Protein AF-A0A1N6FD96-F1 (afdb_monomer_lite)

Structure (mmCIF, N/CA/C/O backbone):
data_AF-A0A1N6FD96-F1
#
_entry.id   AF-A0A1N6FD96-F1
#
loop_
_atom_site.group_PDB
_atom_site.id
_atom_site.type_symbol
_atom_site.label_atom_id
_atom_site.label_alt_id
_atom_site.label_comp_id
_atom_site.label_asym_id
_atom_site.label_entity_id
_atom_site.label_seq_id
_atom_site.pdbx_PDB_ins_code
_atom_site.Cartn_x
_atom_site.Cartn_y
_atom_site.Cartn_z
_atom_site.occupancy
_atom_site.B_iso_or_equiv
_atom_site.auth_seq_id
_atom_site.auth_comp_id
_atom_site.auth_asym_id
_atom_site.auth_atom_id
_atom_site.pdbx_PDB_model_num
ATOM 1 N N . MET A 1 1 ? 1.155 -0.259 -33.362 1.00 43.03 1 MET A N 1
ATOM 2 C CA . MET A 1 1 ? 1.863 -0.951 -32.266 1.00 43.03 1 MET A CA 1
ATOM 3 C C . MET A 1 1 ? 2.745 0.121 -31.652 1.00 43.03 1 MET A C 1
ATOM 5 O O . MET A 1 1 ? 3.662 0.549 -32.326 1.00 43.03 1 MET A O 1
ATOM 9 N N . THR A 1 2 ? 2.414 0.791 -30.557 1.00 41.22 2 THR A N 1
ATOM 10 C CA . THR A 1 2 ? 1.674 0.415 -29.344 1.00 41.22 2 THR A CA 1
ATOM 11 C C . THR A 1 2 ? 1.126 1.742 -28.796 1.00 41.22 2 THR A C 1
ATOM 13 O O . THR A 1 2 ? 1.865 2.726 -28.801 1.00 41.22 2 THR A O 1
ATOM 16 N N . GLN A 1 3 ? -0.161 1.841 -28.442 1.00 40.22 3 GLN A N 1
ATOM 17 C CA . GLN A 1 3 ? -0.633 3.027 -27.708 1.00 40.22 3 GLN A CA 1
ATOM 18 C C . GLN A 1 3 ? 0.194 3.112 -26.416 1.00 40.22 3 GLN A C 1
ATOM 20 O O . GLN A 1 3 ? 0.438 2.053 -25.840 1.00 40.22 3 GLN A O 1
ATOM 25 N N . PRO A 1 4 ? 0.677 4.290 -25.979 1.00 42.56 4 PRO A N 1
ATOM 26 C CA . PRO A 1 4 ? 1.246 4.408 -24.645 1.00 42.56 4 PRO A CA 1
ATOM 27 C C . PRO A 1 4 ? 0.118 4.041 -23.686 1.00 42.56 4 PRO A C 1
ATOM 29 O O . PRO A 1 4 ? -0.856 4.779 -23.566 1.00 42.56 4 PRO A O 1
ATOM 32 N N . GLU A 1 5 ? 0.180 2.833 -23.136 1.00 52.25 5 GLU A N 1
ATOM 33 C CA . GLU A 1 5 ? -0.763 2.358 -22.140 1.00 52.25 5 GLU A CA 1
ATOM 34 C C . GLU A 1 5 ? -0.668 3.364 -20.998 1.00 52.25 5 GLU A C 1
ATOM 36 O O . GLU A 1 5 ? 0.392 3.512 -20.388 1.00 52.25 5 GLU A O 1
ATOM 41 N N . GLU A 1 6 ? -1.719 4.160 -20.806 1.00 56.41 6 GLU A N 1
ATOM 42 C CA . GLU A 1 6 ? -1.749 5.164 -19.751 1.00 56.41 6 GLU A CA 1
ATOM 43 C C . GLU A 1 6 ? -1.362 4.473 -18.441 1.00 56.41 6 GLU A C 1
ATOM 45 O O . GLU A 1 6 ? -1.855 3.369 -18.179 1.00 56.41 6 GLU A O 1
A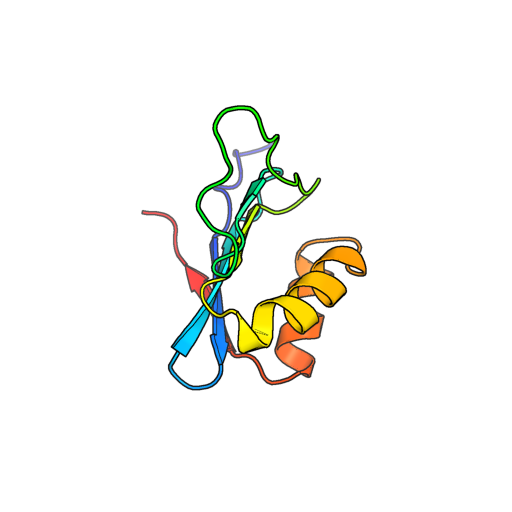TOM 50 N N . PRO A 1 7 ? -0.438 5.048 -17.651 1.00 61.47 7 PRO A N 1
ATOM 51 C CA . PRO A 1 7 ? 0.119 4.366 -16.495 1.00 61.47 7 PRO A CA 1
ATOM 52 C C . PRO A 1 7 ? -1.016 4.026 -15.533 1.00 61.47 7 PRO A C 1
ATOM 54 O O . PRO A 1 7 ? -1.565 4.901 -14.858 1.00 61.47 7 PRO A O 1
ATOM 57 N N . ARG A 1 8 ? -1.400 2.742 -15.514 1.00 74.75 8 ARG A N 1
ATOM 58 C CA . ARG A 1 8 ? -2.536 2.260 -14.728 1.00 74.75 8 ARG A CA 1
ATOM 59 C C . ARG A 1 8 ? -2.266 2.559 -13.267 1.00 74.75 8 ARG A C 1
ATOM 61 O O . ARG A 1 8 ? -1.210 2.198 -12.738 1.00 74.75 8 ARG A O 1
ATOM 68 N N . ARG A 1 9 ? -3.213 3.244 -12.632 1.00 81.06 9 ARG A N 1
ATOM 69 C CA . ARG A 1 9 ? -3.145 3.559 -11.211 1.00 81.06 9 ARG A CA 1
ATOM 70 C C . ARG A 1 9 ? -3.922 2.511 -10.440 1.00 81.06 9 ARG A C 1
ATOM 72 O O . ARG A 1 9 ? -4.991 2.080 -10.860 1.00 81.06 9 ARG A O 1
ATOM 79 N N . TYR A 1 10 ? -3.385 2.126 -9.301 1.00 85.81 10 TYR A N 1
ATOM 80 C CA . TYR A 1 10 ? -3.982 1.176 -8.387 1.00 85.81 10 TYR A CA 1
ATOM 81 C C . TYR A 1 10 ? -3.990 1.789 -6.998 1.00 85.81 10 TYR A C 1
ATOM 83 O O . TYR A 1 10 ? -3.047 2.464 -6.592 1.00 85.81 10 TYR A O 1
ATOM 91 N N . GLN A 1 11 ? -5.073 1.572 -6.276 1.00 88.19 11 GLN A N 1
ATOM 92 C CA . GLN A 1 11 ? -5.238 2.004 -4.902 1.00 88.19 11 GLN A CA 1
ATOM 93 C C . GLN A 1 11 ? -5.463 0.757 -4.058 1.00 88.19 11 GLN A C 1
ATOM 95 O O . GLN A 1 11 ? -6.340 -0.051 -4.354 1.00 88.19 11 GLN A O 1
ATOM 100 N N . VAL A 1 12 ? -4.632 0.578 -3.040 1.00 87.25 12 VAL A N 1
ATOM 101 C CA . VAL A 1 12 ? -4.676 -0.559 -2.127 1.00 87.25 12 VAL A CA 1
ATOM 102 C C . VAL A 1 12 ? -5.196 -0.067 -0.785 1.00 87.25 12 VAL A C 1
ATOM 104 O O . VAL A 1 12 ? -4.617 0.830 -0.163 1.00 87.25 12 VAL A O 1
ATOM 107 N N . PHE A 1 13 ? -6.292 -0.667 -0.344 1.00 85.50 13 PHE A N 1
ATOM 108 C CA . PHE A 1 13 ? -7.001 -0.320 0.875 1.00 85.50 13 PHE A CA 1
ATOM 109 C C . PHE A 1 13 ? -6.912 -1.447 1.905 1.00 85.50 13 PHE A C 1
ATOM 111 O O . PHE A 1 13 ? -7.064 -2.627 1.575 1.00 85.50 13 PHE A O 1
ATOM 118 N N . VAL A 1 14 ? -6.728 -1.061 3.167 1.00 86.56 14 VAL A N 1
ATOM 119 C CA . VAL A 1 14 ? -6.915 -1.915 4.347 1.00 86.56 14 VAL A CA 1
ATOM 120 C C . VAL A 1 14 ? -8.251 -1.538 4.965 1.00 86.56 14 VAL A C 1
ATOM 122 O O . VAL A 1 14 ? -8.401 -0.457 5.538 1.00 86.56 14 VAL A O 1
ATOM 125 N N . GLY A 1 15 ? -9.253 -2.402 4.811 1.00 85.62 15 GLY A N 1
ATOM 126 C CA . GLY A 1 15 ? -10.625 -2.061 5.183 1.00 85.62 15 GLY A CA 1
ATOM 127 C C . GLY A 1 15 ? -11.150 -0.888 4.346 1.00 85.62 15 GLY A C 1
ATOM 128 O O . GLY A 1 15 ? -11.393 -1.053 3.153 1.00 85.62 15 GLY A O 1
ATOM 129 N N . ASP A 1 16 ? -11.319 0.278 4.975 1.00 84.81 16 ASP A N 1
ATOM 130 C CA . ASP A 1 16 ? -11.794 1.522 4.337 1.00 84.81 16 ASP A CA 1
ATOM 131 C C . ASP A 1 16 ? -10.672 2.559 4.133 1.00 84.81 16 ASP A C 1
ATOM 133 O O . ASP A 1 16 ? -10.882 3.634 3.578 1.00 84.81 16 ASP A O 1
ATOM 137 N N . GLN A 1 17 ? -9.453 2.262 4.593 1.00 84.06 17 GLN A N 1
ATOM 138 C CA . GLN A 1 17 ? -8.365 3.228 4.586 1.00 84.06 17 GLN A CA 1
ATOM 139 C C . GLN A 1 17 ? -7.359 2.946 3.471 1.00 84.06 17 GLN A C 1
ATOM 141 O O . GLN A 1 17 ? -6.924 1.813 3.275 1.00 84.06 17 GLN A O 1
ATOM 146 N N . LEU A 1 18 ? -6.957 3.999 2.760 1.00 83.88 18 LEU A N 1
ATOM 147 C CA . LEU A 1 18 ? -5.949 3.924 1.708 1.00 83.88 18 LEU A CA 1
ATOM 148 C C . LEU A 1 18 ? -4.564 3.698 2.324 1.00 83.88 18 LEU A C 1
ATOM 150 O O . LEU A 1 18 ? -4.038 4.583 3.001 1.00 83.88 18 LEU A O 1
ATOM 154 N N . ALA A 1 19 ? -3.985 2.527 2.069 1.00 84.56 19 ALA A N 1
ATOM 155 C CA . ALA A 1 19 ? -2.684 2.126 2.592 1.00 84.56 19 ALA A CA 1
ATOM 156 C C . ALA A 1 19 ? -1.552 2.386 1.589 1.00 84.56 19 ALA A C 1
ATOM 158 O O . ALA A 1 19 ? -0.460 2.796 1.989 1.00 84.56 19 ALA A O 1
ATOM 159 N N . LEU A 1 20 ? -1.815 2.194 0.292 1.00 84.31 20 LEU A N 1
ATOM 160 C CA . LEU A 1 20 ? -0.821 2.341 -0.771 1.00 84.31 20 LEU A CA 1
ATOM 161 C C . LEU A 1 20 ? -1.474 2.802 -2.076 1.00 84.31 20 LEU A C 1
ATOM 163 O O . LEU A 1 20 ? -2.476 2.248 -2.516 1.00 84.31 20 LEU A O 1
ATOM 167 N N . GLU A 1 21 ? -0.880 3.796 -2.721 1.00 84.06 21 GLU A N 1
ATOM 168 C CA . GLU A 1 21 ? -1.199 4.170 -4.099 1.00 84.06 21 GLU A CA 1
ATOM 169 C C . GLU A 1 21 ? -0.076 3.698 -5.004 1.00 84.06 21 GLU A C 1
ATOM 171 O O . GLU A 1 21 ? 1.094 3.869 -4.683 1.00 84.06 21 GLU A O 1
ATOM 176 N N . LEU A 1 22 ? -0.403 3.123 -6.148 1.00 82.50 22 LEU A N 1
ATOM 177 C CA . LEU A 1 22 ? 0.585 2.537 -7.029 1.00 82.50 22 LEU A CA 1
ATOM 178 C C . LEU A 1 22 ? 0.320 2.944 -8.474 1.00 82.50 22 LEU A C 1
ATOM 180 O O . LEU A 1 22 ? -0.823 3.040 -8.910 1.00 82.50 22 LEU A O 1
ATOM 184 N N . ARG A 1 23 ? 1.380 3.204 -9.233 1.00 80.19 23 ARG A N 1
ATOM 185 C CA . ARG A 1 23 ? 1.317 3.434 -10.676 1.00 80.19 23 ARG A CA 1
ATOM 186 C C . ARG A 1 23 ? 2.179 2.415 -11.394 1.00 80.19 23 ARG A C 1
ATOM 188 O O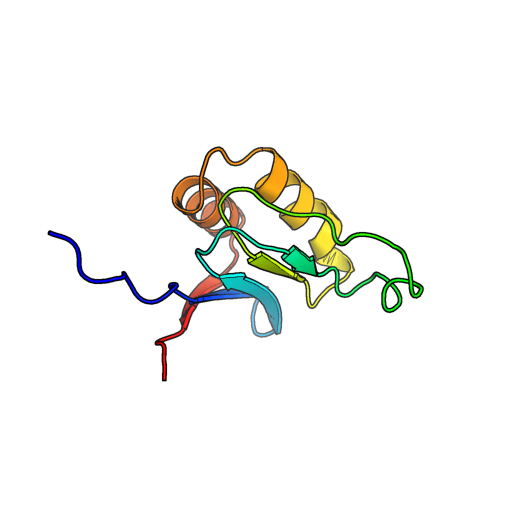 . ARG A 1 23 ? 3.332 2.221 -11.012 1.00 80.19 23 ARG A O 1
ATOM 195 N N . GLY A 1 24 ? 1.630 1.808 -12.442 1.00 71.69 24 GLY A N 1
ATOM 196 C CA . GLY A 1 24 ? 2.334 0.887 -13.338 1.00 71.69 24 GLY A CA 1
ATOM 197 C C . GLY A 1 24 ? 3.304 1.591 -14.284 1.00 71.69 24 GLY A C 1
ATOM 198 O O . GLY A 1 24 ? 3.259 1.379 -15.489 1.00 71.69 24 GLY A O 1
ATOM 199 N N . GLU A 1 25 ? 4.145 2.466 -13.741 1.00 70.38 25 GLU A N 1
ATOM 200 C CA . GLU A 1 25 ? 5.250 3.118 -14.434 1.00 70.38 25 GLU A CA 1
ATOM 201 C C . GLU A 1 25 ? 6.526 2.944 -13.607 1.00 70.38 25 GLU A C 1
ATOM 203 O O . GLU A 1 25 ? 6.507 3.085 -12.379 1.00 70.38 25 GLU A O 1
ATOM 208 N N . SER A 1 26 ? 7.641 2.649 -14.280 1.00 62.25 26 SER A N 1
ATOM 209 C CA . SER A 1 26 ? 8.967 2.648 -13.664 1.00 62.25 26 SER A CA 1
ATOM 210 C C . SER A 1 26 ? 9.230 4.018 -13.041 1.00 62.25 26 SER A C 1
ATOM 212 O O . SER A 1 26 ? 9.221 5.026 -13.753 1.00 62.25 26 SER A O 1
ATOM 214 N N . GLY A 1 27 ? 9.462 4.080 -11.735 1.00 59.91 27 GLY A N 1
ATOM 215 C CA . GLY A 1 27 ? 9.562 5.366 -11.061 1.00 59.91 27 GLY A CA 1
ATOM 216 C C . GLY A 1 27 ? 9.923 5.257 -9.591 1.00 59.91 27 GLY A C 1
ATOM 217 O O . GLY A 1 27 ? 10.691 4.391 -9.185 1.00 59.91 27 GLY A O 1
ATOM 218 N N . ILE A 1 28 ? 9.455 6.215 -8.802 1.00 61.38 28 ILE A N 1
ATOM 219 C CA . ILE A 1 28 ? 9.927 6.450 -7.437 1.00 61.38 28 ILE A CA 1
ATOM 220 C C . ILE A 1 28 ? 9.016 5.741 -6.429 1.00 61.38 28 ILE A C 1
ATOM 222 O O . ILE A 1 28 ? 7.798 5.872 -6.480 1.00 61.38 28 ILE A O 1
ATOM 226 N N . LEU A 1 29 ? 9.601 5.044 -5.461 1.00 59.78 29 LEU A N 1
ATOM 227 C CA . LEU A 1 29 ? 8.916 4.673 -4.231 1.00 59.78 29 LEU A CA 1
ATOM 228 C C . LEU A 1 29 ? 8.915 5.864 -3.266 1.00 59.78 29 LEU A C 1
ATOM 230 O O . LEU A 1 29 ? 9.966 6.399 -2.907 1.00 59.78 29 LEU A O 1
ATOM 234 N N . VAL A 1 30 ? 7.727 6.265 -2.832 1.00 62.03 30 VAL A N 1
ATOM 235 C CA . VAL A 1 30 ? 7.491 7.303 -1.832 1.00 62.03 30 VAL A CA 1
ATOM 236 C C . VAL A 1 30 ? 6.919 6.641 -0.579 1.00 62.03 30 VAL A C 1
ATOM 238 O O . VAL A 1 30 ? 5.759 6.248 -0.544 1.00 62.03 30 VAL A O 1
ATOM 241 N N . SER A 1 31 ? 7.723 6.520 0.471 1.00 58.97 31 SER A N 1
ATOM 242 C CA . SER A 1 31 ? 7.250 6.115 1.802 1.00 58.97 31 SER A CA 1
ATOM 243 C C . SER A 1 31 ? 6.402 7.216 2.452 1.00 58.97 31 SER A C 1
ATOM 245 O O . SER A 1 31 ? 6.780 8.386 2.392 1.00 58.97 31 SER A O 1
ATOM 247 N N . ALA A 1 32 ? 5.300 6.862 3.125 1.00 54.62 32 ALA A N 1
ATOM 248 C CA . ALA A 1 32 ? 4.539 7.808 3.961 1.00 54.62 32 ALA A CA 1
ATOM 249 C C . ALA A 1 32 ? 5.220 8.053 5.297 1.00 54.62 32 ALA A C 1
ATOM 251 O O . ALA A 1 32 ? 5.074 9.127 5.878 1.00 54.62 32 ALA A O 1
ATOM 252 N N . SER A 1 33 ? 5.914 7.035 5.808 1.00 43.28 33 SER A N 1
ATOM 253 C CA . SER A 1 33 ? 6.544 7.106 7.120 1.00 43.28 33 SER A CA 1
ATOM 254 C C . SER A 1 33 ? 7.892 7.820 7.092 1.00 43.28 33 SER A C 1
ATOM 256 O O . SER A 1 33 ? 8.443 8.138 8.149 1.00 43.28 33 SER A O 1
ATOM 258 N N . ALA A 1 34 ? 8.442 8.063 5.902 1.00 47.22 34 ALA A N 1
ATOM 259 C CA . ALA A 1 34 ? 9.694 8.776 5.762 1.00 47.22 34 ALA A CA 1
ATOM 260 C C . ALA A 1 34 ? 9.433 10.290 5.852 1.00 47.22 34 ALA A C 1
ATOM 262 O O . ALA A 1 34 ? 8.577 10.803 5.125 1.00 47.22 34 ALA A O 1
ATOM 263 N N . PRO A 1 35 ? 10.171 11.043 6.694 1.00 48.69 35 PRO A N 1
ATOM 264 C CA . PRO A 1 35 ? 10.218 12.494 6.540 1.00 48.69 35 PRO A CA 1
ATOM 265 C C . PRO A 1 35 ? 10.562 12.821 5.077 1.00 48.69 35 PRO A C 1
ATOM 267 O O . PRO A 1 35 ? 11.285 12.034 4.4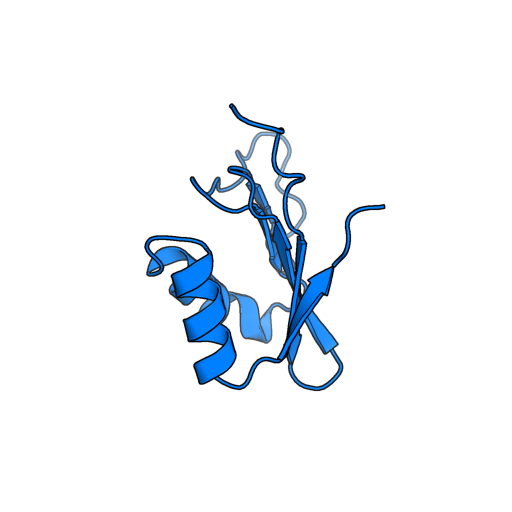53 1.00 48.69 35 PRO A O 1
ATOM 270 N N . PRO A 1 36 ? 10.057 13.938 4.507 1.00 54.91 36 PRO A N 1
ATOM 271 C CA . PRO A 1 36 ? 10.370 14.299 3.128 1.00 54.91 36 PRO A CA 1
ATOM 272 C C . PRO A 1 36 ? 11.885 14.180 2.931 1.00 54.91 36 PRO A C 1
ATOM 274 O O . PRO A 1 36 ? 12.629 14.666 3.793 1.00 54.91 36 PRO A O 1
ATOM 277 N N . PRO A 1 37 ? 12.345 13.471 1.881 1.00 51.53 37 PRO A N 1
ATOM 278 C CA . PRO A 1 37 ? 13.758 13.178 1.722 1.00 51.53 37 PRO A CA 1
ATOM 279 C C . PRO A 1 37 ? 14.535 14.487 1.805 1.00 51.53 37 PRO A C 1
ATOM 281 O O . PRO A 1 37 ? 14.154 15.490 1.193 1.00 51.53 37 PRO A O 1
ATOM 284 N N . LEU A 1 38 ? 15.594 14.492 2.617 1.00 53.62 38 LEU A N 1
ATOM 285 C CA . LEU A 1 38 ? 16.463 15.655 2.731 1.00 53.62 38 LEU A CA 1
ATOM 286 C C . LEU A 1 38 ? 16.934 16.042 1.320 1.00 53.62 38 LEU A C 1
ATOM 288 O O . LEU A 1 38 ? 17.204 15.151 0.506 1.00 53.62 38 LEU A O 1
ATOM 292 N N . PRO A 1 39 ? 17.029 17.343 0.999 1.00 48.12 39 PRO A N 1
ATOM 293 C CA . PRO A 1 39 ? 17.501 17.772 -0.311 1.00 48.12 39 PRO A CA 1
ATOM 294 C C . PRO A 1 39 ? 18.863 17.123 -0.608 1.00 48.12 39 PRO A C 1
ATOM 296 O O . PRO A 1 39 ? 19.837 17.369 0.098 1.00 48.12 39 PRO A O 1
ATOM 299 N N . GLY A 1 40 ? 18.908 16.259 -1.630 1.00 53.75 40 GLY A N 1
ATOM 300 C CA . GLY A 1 40 ? 20.091 15.474 -2.012 1.00 53.75 40 GLY A CA 1
ATOM 301 C C . GLY A 1 40 ? 19.987 13.957 -1.797 1.00 53.75 40 GLY A C 1
ATOM 302 O O . GLY A 1 40 ? 20.831 13.227 -2.312 1.00 53.75 40 GLY A O 1
ATOM 303 N N . THR A 1 41 ? 18.962 13.452 -1.102 1.00 51.50 41 THR A N 1
ATOM 304 C CA . THR A 1 41 ? 18.697 12.007 -1.009 1.00 51.50 41 THR A CA 1
ATOM 305 C C . THR A 1 41 ? 17.960 11.528 -2.255 1.00 51.50 41 THR A C 1
ATOM 307 O O . THR A 1 41 ? 16.851 11.978 -2.544 1.00 51.50 41 THR A O 1
ATOM 310 N N . ALA A 1 42 ? 18.581 10.609 -2.997 1.00 50.41 42 ALA A N 1
ATOM 311 C CA . ALA A 1 42 ? 17.948 9.994 -4.152 1.00 50.41 42 ALA A CA 1
ATOM 312 C C . ALA A 1 42 ? 16.748 9.141 -3.697 1.00 50.41 42 ALA A C 1
ATOM 314 O O . ALA A 1 42 ? 16.899 8.337 -2.773 1.00 50.41 42 ALA A O 1
ATOM 315 N N . PRO A 1 43 ? 15.571 9.300 -4.320 1.00 59.00 43 PRO A N 1
ATOM 316 C CA . PRO A 1 43 ? 14.441 8.430 -4.051 1.00 59.00 43 PRO A CA 1
ATOM 317 C C . PRO A 1 43 ? 14.792 6.975 -4.369 1.00 59.00 43 PRO A C 1
ATOM 319 O O . PRO A 1 43 ? 15.507 6.694 -5.335 1.00 59.00 43 PRO A O 1
ATOM 322 N N . VAL A 1 44 ? 14.255 6.044 -3.582 1.00 64.19 44 VAL A N 1
ATOM 323 C CA . VAL A 1 44 ? 14.298 4.628 -3.954 1.00 64.19 44 VAL A CA 1
ATOM 324 C C . VAL A 1 44 ? 13.480 4.486 -5.232 1.00 64.19 44 VAL A C 1
ATOM 326 O O . VAL A 1 44 ? 12.349 4.955 -5.294 1.00 64.19 44 VAL A O 1
ATOM 329 N N . THR A 1 45 ? 14.063 3.906 -6.276 1.00 57.97 45 THR A N 1
ATOM 330 C CA . THR A 1 45 ? 13.399 3.743 -7.573 1.00 57.97 45 THR A CA 1
ATOM 331 C C . THR A 1 45 ? 13.064 2.278 -7.797 1.00 57.97 45 THR A C 1
ATOM 333 O O . THR A 1 45 ? 13.894 1.406 -7.543 1.00 57.97 45 THR A O 1
ATOM 336 N N . HIS A 1 46 ? 11.841 2.005 -8.249 1.00 63.88 46 HIS A N 1
ATOM 337 C CA . HIS A 1 46 ? 11.411 0.682 -8.679 1.00 63.88 46 HIS A CA 1
ATOM 338 C C . HIS A 1 46 ? 11.365 0.610 -10.199 1.00 63.88 46 HIS A C 1
ATOM 340 O O . HIS A 1 46 ? 10.898 1.521 -10.886 1.00 63.88 46 HIS A O 1
ATOM 346 N N . LEU A 1 47 ? 11.843 -0.518 -10.721 1.00 63.09 47 LEU A N 1
ATOM 347 C CA . LEU A 1 47 ? 11.996 -0.743 -12.157 1.00 63.09 47 LEU A CA 1
ATOM 348 C C . LEU A 1 47 ? 10.657 -0.849 -12.899 1.00 63.09 47 LEU A C 1
ATOM 350 O O . LEU A 1 47 ? 10.640 -0.658 -14.109 1.00 63.09 47 LEU A O 1
ATOM 354 N N . PHE A 1 48 ? 9.553 -1.133 -12.201 1.00 66.62 48 PHE A N 1
ATOM 355 C 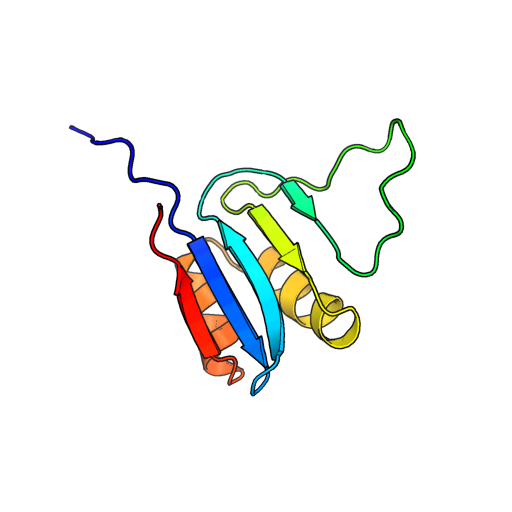CA . PHE A 1 48 ? 8.248 -1.391 -12.823 1.00 66.62 48 PHE A CA 1
ATOM 356 C C . PHE A 1 48 ? 7.066 -0.647 -12.182 1.00 66.62 48 PHE A C 1
ATOM 358 O O . PHE A 1 48 ? 5.977 -0.654 -12.751 1.00 66.62 48 PHE A O 1
ATOM 365 N N . ALA A 1 49 ? 7.251 -0.019 -11.016 1.00 69.69 49 ALA A N 1
ATOM 366 C CA . ALA A 1 49 ? 6.162 0.628 -10.293 1.00 69.69 49 ALA A CA 1
ATOM 367 C C . ALA A 1 49 ? 6.619 1.860 -9.507 1.00 69.69 49 ALA A C 1
ATOM 369 O O . ALA A 1 49 ? 7.717 1.910 -8.959 1.00 69.69 49 ALA A O 1
ATOM 370 N N . THR A 1 50 ? 5.725 2.835 -9.402 1.00 75.69 50 THR A N 1
ATOM 371 C CA . THR A 1 50 ? 5.823 3.968 -8.477 1.00 75.69 50 THR A CA 1
ATOM 372 C C . THR A 1 50 ? 4.815 3.714 -7.371 1.00 75.69 50 THR A C 1
ATOM 374 O O . THR A 1 50 ? 3.623 3.656 -7.661 1.00 75.69 50 THR A O 1
ATOM 377 N N . ALA A 1 51 ? 5.259 3.549 -6.127 1.00 79.12 51 ALA A N 1
ATOM 378 C CA . ALA A 1 51 ? 4.378 3.235 -5.004 1.00 79.12 51 ALA A CA 1
ATOM 379 C C . ALA A 1 51 ? 4.469 4.329 -3.938 1.00 79.12 51 ALA A C 1
ATOM 381 O O . ALA A 1 51 ? 5.564 4.713 -3.540 1.00 79.12 51 ALA A O 1
ATOM 382 N N . VAL A 1 52 ? 3.328 4.845 -3.500 1.00 79.62 52 VAL A N 1
ATOM 383 C CA . VAL A 1 52 ? 3.181 5.850 -2.453 1.00 79.62 52 VAL A CA 1
ATOM 384 C C . VAL A 1 52 ? 2.499 5.192 -1.266 1.00 79.62 52 VAL A C 1
ATOM 386 O O . VAL A 1 52 ? 1.284 4.993 -1.267 1.00 79.62 52 VAL A O 1
ATOM 389 N N . PHE A 1 53 ? 3.274 4.840 -0.250 1.00 79.50 53 PHE A N 1
ATOM 390 C CA . PHE A 1 53 ? 2.708 4.356 1.001 1.00 79.50 53 PHE A CA 1
ATOM 391 C C . PHE A 1 53 ? 2.011 5.529 1.684 1.00 79.50 53 PHE A C 1
ATOM 393 O O . PHE A 1 53 ? 2.469 6.668 1.603 1.00 79.50 53 PHE A O 1
ATOM 400 N N . ARG A 1 54 ? 0.865 5.270 2.312 1.00 78.31 54 ARG A N 1
ATOM 401 C CA . ARG A 1 54 ? 0.073 6.249 3.078 1.00 78.31 54 ARG A CA 1
ATOM 402 C C . ARG A 1 54 ? -0.010 5.874 4.558 1.00 78.31 54 ARG A C 1
ATOM 404 O O . ARG A 1 54 ? -0.364 6.715 5.380 1.00 78.31 54 ARG A O 1
ATOM 411 N N . MET A 1 55 ? 0.370 4.641 4.892 1.00 73.94 55 MET A N 1
ATOM 412 C CA . MET A 1 55 ? 0.345 4.082 6.239 1.00 73.94 55 MET A CA 1
ATOM 413 C C . MET A 1 55 ? 1.688 3.466 6.602 1.00 73.94 55 MET A C 1
ATOM 415 O O . MET A 1 55 ? 2.133 2.524 5.955 1.00 73.94 55 MET A O 1
ATOM 419 N N . ALA A 1 56 ? 2.299 3.967 7.676 1.00 72.62 56 ALA A N 1
ATOM 420 C CA . ALA A 1 56 ? 3.546 3.426 8.211 1.00 72.62 56 ALA A CA 1
ATOM 421 C C . ALA A 1 56 ? 3.392 1.983 8.719 1.00 72.62 56 ALA A C 1
ATOM 423 O O . ALA A 1 56 ? 4.312 1.181 8.596 1.00 72.62 56 ALA A O 1
ATOM 424 N N . GLU A 1 57 ? 2.217 1.652 9.262 1.00 75.62 57 GLU A N 1
ATOM 425 C CA . GLU A 1 57 ? 1.905 0.344 9.850 1.00 75.62 57 GLU A CA 1
ATOM 426 C C . GLU A 1 57 ? 1.983 -0.795 8.820 1.00 75.62 57 GLU A C 1
ATOM 428 O O . GLU A 1 57 ? 2.422 -1.890 9.156 1.00 75.62 57 GLU A O 1
ATOM 433 N N . ASN A 1 58 ? 1.631 -0.518 7.559 1.00 75.31 58 ASN A N 1
ATOM 434 C CA . ASN A 1 58 ? 1.648 -1.490 6.461 1.00 75.31 58 ASN A CA 1
ATOM 435 C C . ASN A 1 58 ? 2.844 -1.307 5.512 1.00 75.31 58 ASN A C 1
ATOM 437 O O . ASN A 1 58 ? 3.053 -2.139 4.636 1.00 75.31 58 ASN A O 1
ATOM 441 N N . GLU A 1 59 ? 3.637 -0.240 5.667 1.00 75.75 59 GLU A N 1
ATOM 442 C CA . GLU A 1 59 ? 4.772 0.072 4.784 1.00 75.75 59 GLU A CA 1
ATOM 443 C C . GLU A 1 59 ? 5.832 -1.038 4.791 1.00 75.75 59 GLU A C 1
ATOM 445 O O . GLU A 1 59 ? 6.385 -1.360 3.744 1.00 75.75 59 GLU A O 1
ATOM 450 N N . GLY A 1 60 ? 6.080 -1.659 5.949 1.00 77.94 60 GLY A N 1
ATOM 451 C CA . GLY A 1 60 ? 7.026 -2.770 6.063 1.00 77.94 60 GLY A CA 1
ATOM 452 C C . GLY A 1 60 ? 6.591 -4.002 5.267 1.00 77.94 60 GLY A C 1
ATOM 453 O O . GLY A 1 60 ? 7.355 -4.494 4.444 1.00 77.94 60 GLY A O 1
ATOM 454 N N . GLU A 1 61 ? 5.357 -4.466 5.477 1.00 82.94 61 GLU A N 1
ATOM 455 C CA . GLU A 1 61 ? 4.809 -5.645 4.789 1.00 82.94 61 GLU A CA 1
ATOM 456 C C . GLU A 1 61 ? 4.657 -5.394 3.282 1.00 82.94 61 GLU A C 1
ATOM 458 O O . GLU A 1 61 ? 5.153 -6.161 2.462 1.00 82.94 61 GLU A O 1
ATOM 463 N N . LEU A 1 62 ? 4.046 -4.269 2.904 1.00 81.94 62 LEU A N 1
ATOM 464 C CA . LEU A 1 62 ? 3.836 -3.913 1.501 1.00 81.94 62 LEU A CA 1
ATOM 465 C C . LEU A 1 62 ? 5.157 -3.614 0.772 1.00 81.94 62 LEU A C 1
ATOM 467 O O . LEU A 1 62 ? 5.269 -3.870 -0.426 1.00 81.94 62 LEU A O 1
ATOM 471 N N . GLY A 1 63 ? 6.156 -3.076 1.477 1.00 78.62 63 GLY A N 1
ATOM 472 C CA . GLY A 1 63 ? 7.495 -2.836 0.946 1.00 78.62 63 GLY A CA 1
ATOM 473 C C . GLY A 1 63 ? 8.275 -4.124 0.686 1.00 78.62 63 GLY A C 1
ATOM 474 O O . GLY A 1 63 ? 8.974 -4.207 -0.325 1.00 78.62 63 GLY A O 1
ATOM 475 N N . ASP A 1 64 ? 8.130 -5.131 1.551 1.00 82.06 64 ASP A N 1
ATOM 476 C CA . ASP A 1 64 ? 8.743 -6.450 1.357 1.00 82.06 64 ASP A CA 1
ATOM 477 C C . ASP A 1 64 ? 8.119 -7.164 0.148 1.00 82.06 64 ASP A C 1
ATOM 479 O O . ASP A 1 64 ? 8.836 -7.551 -0.773 1.00 82.06 64 ASP A O 1
ATOM 483 N N . LEU A 1 65 ? 6.784 -7.168 0.047 1.00 83.38 65 LEU A N 1
ATOM 484 C CA . LEU A 1 65 ? 6.060 -7.703 -1.115 1.00 83.38 65 LEU A CA 1
ATOM 485 C C . LEU A 1 65 ? 6.454 -7.017 -2.423 1.00 83.38 65 LEU A C 1
ATOM 487 O O . LEU A 1 65 ? 6.634 -7.680 -3.441 1.00 83.38 65 LEU A O 1
ATOM 491 N N . LEU A 1 66 ? 6.601 -5.688 -2.416 1.00 78.69 66 LEU A N 1
ATOM 492 C CA . LEU A 1 66 ? 7.067 -4.943 -3.589 1.00 78.69 66 LEU A CA 1
ATOM 493 C C . LEU A 1 66 ? 8.470 -5.374 -4.011 1.00 78.69 66 LEU A C 1
ATOM 495 O O . LEU A 1 66 ? 8.759 -5.415 -5.205 1.00 78.69 66 LEU A O 1
ATOM 499 N N . ARG A 1 67 ? 9.336 -5.675 -3.041 1.00 77.06 67 ARG A N 1
ATOM 500 C CA . ARG A 1 67 ? 10.718 -6.093 -3.273 1.00 77.06 67 ARG A CA 1
ATOM 501 C C . ARG A 1 67 ? 10.823 -7.539 -3.755 1.00 77.06 67 ARG A C 1
ATOM 503 O O . ARG A 1 67 ? 11.728 -7.834 -4.534 1.00 77.06 67 ARG A O 1
ATOM 510 N N . GLU A 1 68 ? 9.945 -8.419 -3.286 1.00 82.62 68 GLU A N 1
ATOM 511 C CA . GLU A 1 68 ? 9.884 -9.823 -3.704 1.00 82.62 68 GLU A CA 1
ATOM 512 C C . GLU A 1 68 ? 9.153 -10.017 -5.040 1.00 82.62 68 GLU A C 1
ATOM 514 O O . GLU A 1 68 ? 9.460 -10.951 -5.783 1.00 82.62 68 GLU A O 1
ATOM 519 N N . ALA A 1 69 ? 8.216 -9.128 -5.377 1.00 80.81 69 ALA A N 1
ATOM 520 C CA . ALA A 1 69 ? 7.452 -9.208 -6.612 1.00 80.81 69 ALA A CA 1
ATOM 521 C C . ALA A 1 69 ? 8.334 -9.025 -7.860 1.00 80.81 69 ALA A C 1
ATOM 523 O O . ALA A 1 69 ? 9.114 -8.077 -7.979 1.00 80.81 69 ALA A O 1
ATOM 524 N N . ALA A 1 70 ? 8.158 -9.923 -8.832 1.00 79.25 70 ALA A N 1
ATOM 525 C CA . ALA A 1 70 ? 8.840 -9.854 -10.125 1.00 79.25 70 ALA A CA 1
ATOM 526 C C . ALA A 1 70 ? 8.280 -8.741 -11.028 1.00 79.25 70 ALA A C 1
ATOM 528 O O . ALA A 1 70 ? 9.001 -8.169 -11.848 1.00 79.25 70 ALA A O 1
ATOM 529 N N . ASP A 1 71 ? 6.993 -8.440 -10.868 1.00 79.31 71 ASP A N 1
ATOM 530 C CA . ASP A 1 71 ? 6.236 -7.490 -11.665 1.00 79.31 71 ASP A CA 1
ATOM 531 C C . ASP A 1 71 ? 5.008 -6.987 -10.893 1.00 79.31 71 ASP A C 1
ATOM 533 O O . ASP A 1 71 ? 4.690 -7.428 -9.785 1.00 79.31 71 ASP A O 1
ATOM 537 N N . LEU A 1 72 ? 4.323 -6.018 -11.497 1.00 79.06 72 LEU A N 1
ATOM 538 C CA . LEU A 1 72 ? 3.147 -5.384 -10.925 1.00 79.06 72 LEU A CA 1
ATOM 539 C C . LEU A 1 72 ? 2.000 -6.367 -10.670 1.00 79.06 72 LEU A C 1
ATOM 541 O O . LEU A 1 72 ? 1.320 -6.251 -9.656 1.00 79.06 72 LEU A O 1
ATOM 545 N N . ASP A 1 73 ? 1.769 -7.308 -11.579 1.00 82.56 73 ASP A N 1
ATOM 546 C CA . ASP A 1 73 ? 0.647 -8.238 -11.461 1.00 82.56 73 ASP A CA 1
ATOM 547 C C . ASP A 1 73 ? 0.865 -9.173 -10.266 1.00 82.56 73 ASP A C 1
ATOM 549 O O . ASP A 1 73 ? 0.018 -9.245 -9.377 1.00 82.56 73 ASP A O 1
ATOM 553 N N . SER A 1 74 ? 2.078 -9.724 -10.155 1.00 85.19 74 SER A N 1
ATOM 554 C CA . SER A 1 74 ? 2.520 -10.541 -9.019 1.00 85.19 74 SER A CA 1
ATOM 555 C C . SER A 1 74 ? 2.361 -9.813 -7.679 1.00 85.19 74 SER A C 1
ATOM 557 O O . SER A 1 74 ? 1.909 -10.397 -6.693 1.00 85.19 74 SER A O 1
ATOM 559 N N . PHE A 1 75 ? 2.698 -8.519 -7.635 1.00 86.31 75 PHE A N 1
ATOM 560 C CA . PHE A 1 75 ? 2.481 -7.702 -6.443 1.00 86.31 75 PHE A CA 1
ATOM 561 C C . PHE A 1 75 ? 0.989 -7.570 -6.107 1.00 86.31 75 PHE A C 1
ATOM 563 O O . PHE A 1 75 ? 0.602 -7.770 -4.956 1.00 86.31 75 PHE A O 1
ATOM 570 N N . LEU A 1 76 ? 0.151 -7.241 -7.099 1.00 86.38 76 LEU A N 1
ATOM 571 C CA . LEU A 1 76 ? -1.291 -7.049 -6.915 1.00 86.38 76 LEU A CA 1
ATOM 572 C C . LEU A 1 76 ? -1.993 -8.334 -6.463 1.00 86.38 76 LEU A C 1
ATOM 574 O O . LEU A 1 76 ? -2.918 -8.267 -5.652 1.00 86.38 76 LEU A O 1
ATOM 578 N N . GLU A 1 77 ? -1.571 -9.490 -6.972 1.00 88.56 77 GLU A N 1
ATOM 579 C CA . GLU A 1 77 ? -2.060 -10.789 -6.513 1.00 88.56 77 GLU A CA 1
ATOM 580 C C . GLU A 1 77 ? -1.680 -11.045 -5.051 1.00 88.56 77 GLU A C 1
ATOM 582 O O . GLU A 1 77 ? -2.553 -11.390 -4.254 1.00 88.56 77 GLU A O 1
ATOM 587 N N . ALA A 1 78 ? -0.427 -10.786 -4.663 1.00 88.31 78 ALA A N 1
ATOM 588 C CA . ALA A 1 78 ? 0.037 -11.000 -3.294 1.00 88.31 78 ALA A CA 1
ATOM 589 C C . ALA A 1 78 ? -0.702 -10.123 -2.266 1.00 88.31 78 ALA A C 1
ATOM 591 O O . ALA A 1 78 ? -1.133 -10.614 -1.223 1.00 88.31 78 ALA A O 1
ATOM 592 N N . VAL A 1 79 ? -0.932 -8.836 -2.563 1.00 89.12 79 VAL A N 1
ATOM 593 C CA . VAL A 1 79 ? -1.714 -7.975 -1.653 1.00 89.12 79 VAL A CA 1
ATOM 594 C C . VAL A 1 79 ? -3.182 -8.400 -1.570 1.00 89.12 79 VAL A C 1
ATOM 596 O O . VAL A 1 79 ? -3.788 -8.301 -0.505 1.00 89.12 79 VAL A O 1
ATOM 599 N N . ARG A 1 80 ? -3.772 -8.917 -2.654 1.00 88.25 80 ARG A N 1
ATOM 600 C CA . ARG A 1 80 ? -5.139 -9.463 -2.612 1.00 88.25 80 ARG A CA 1
ATOM 601 C C . ARG A 1 80 ? -5.221 -10.721 -1.753 1.00 88.25 80 ARG A C 1
ATOM 603 O O . ARG A 1 80 ? -6.190 -10.859 -1.010 1.00 88.25 80 ARG A O 1
ATOM 610 N N . ASP A 1 81 ? -4.224 -11.600 -1.835 1.00 89.38 81 ASP A N 1
ATOM 611 C CA . ASP A 1 81 ? -4.147 -12.827 -1.030 1.00 89.38 81 ASP A CA 1
ATOM 612 C C . ASP A 1 81 ? -4.072 -12.519 0.475 1.00 89.38 81 ASP A C 1
ATOM 614 O O . ASP A 1 81 ? -4.760 -13.141 1.283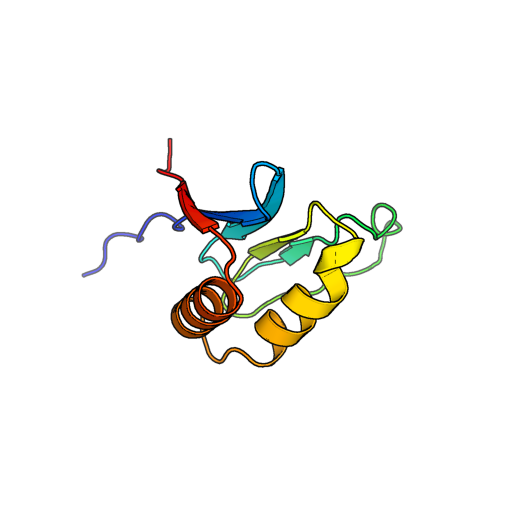 1.00 89.38 81 ASP A O 1
ATOM 618 N N . LEU A 1 82 ? -3.356 -11.452 0.842 1.00 86.50 82 LEU A N 1
ATOM 619 C CA . LEU A 1 82 ? -3.306 -10.933 2.212 1.00 86.50 82 LEU A CA 1
ATOM 620 C C . LEU A 1 82 ? -4.603 -10.240 2.677 1.00 86.50 82 LEU A C 1
ATOM 622 O O . LEU A 1 82 ? -4.707 -9.826 3.832 1.00 86.50 82 LEU A O 1
ATOM 626 N N . GLY A 1 83 ? -5.607 -10.113 1.805 1.00 89.44 83 GLY A N 1
ATOM 627 C CA . GLY A 1 83 ? -6.915 -9.544 2.132 1.00 89.44 83 GLY A CA 1
ATOM 628 C C . GLY A 1 83 ? -7.028 -8.033 1.925 1.00 89.44 83 GLY A C 1
ATOM 629 O O . GLY A 1 83 ? -8.020 -7.434 2.349 1.00 89.44 83 GLY A O 1
ATOM 630 N N . TYR A 1 84 ? -6.056 -7.404 1.260 1.00 89.12 84 TYR A N 1
ATOM 631 C CA . TYR A 1 84 ? -6.161 -5.998 0.885 1.00 89.12 84 TYR A CA 1
ATOM 632 C C . TYR A 1 84 ? -7.118 -5.828 -0.297 1.00 89.12 84 TYR A C 1
ATOM 634 O O . TYR A 1 84 ? -7.158 -6.626 -1.240 1.00 89.12 84 TYR A O 1
ATOM 642 N N . ARG A 1 85 ? -7.874 -4.729 -0.287 1.00 89.75 85 ARG A N 1
ATOM 643 C CA . ARG A 1 85 ? -8.744 -4.368 -1.406 1.00 89.75 85 ARG A CA 1
ATOM 644 C C . ARG A 1 85 ? -7.952 -3.549 -2.415 1.00 89.75 85 ARG A C 1
ATOM 646 O O . ARG A 1 85 ? -7.501 -2.455 -2.104 1.00 89.75 85 ARG A O 1
ATOM 653 N N . VAL A 1 86 ? -7.822 -4.063 -3.634 1.00 88.50 86 VAL A N 1
ATOM 654 C CA . VAL A 1 86 ? -7.159 -3.364 -4.743 1.00 88.50 86 VAL A CA 1
ATOM 655 C C . VAL A 1 86 ? -8.205 -2.810 -5.698 1.00 88.50 86 VAL A C 1
ATOM 657 O O . VAL A 1 86 ? -8.978 -3.575 -6.276 1.00 88.50 86 VAL A O 1
ATOM 660 N N . GLU A 1 87 ? -8.186 -1.501 -5.912 1.00 88.81 87 GLU A N 1
ATOM 661 C CA . GLU A 1 87 ? -9.028 -0.804 -6.882 1.00 88.81 87 GLU A CA 1
ATOM 662 C C . GLU A 1 87 ? -8.170 -0.205 -7.999 1.00 88.81 87 GLU A C 1
ATOM 664 O O . GLU A 1 87 ? -7.067 0.280 -7.755 1.00 88.81 87 GLU A O 1
ATOM 669 N N . THR A 1 88 ? -8.656 -0.246 -9.239 1.00 82.81 88 THR A N 1
ATOM 670 C CA . THR A 1 88 ? -8.004 0.425 -10.370 1.00 82.81 88 THR A CA 1
ATOM 671 C C . THR A 1 88 ? -8.514 1.861 -10.431 1.00 82.81 88 THR A C 1
ATOM 673 O O . THR A 1 88 ? -9.709 2.092 -10.600 1.00 82.81 88 THR A O 1
ATOM 676 N N . GLY A 1 89 ? -7.617 2.826 -10.254 1.00 66.44 89 GLY A N 1
ATOM 677 C CA . GLY A 1 89 ? -7.918 4.237 -10.444 1.00 66.44 89 GLY A CA 1
ATOM 678 C C . GLY A 1 89 ? -7.854 4.567 -11.930 1.00 66.44 89 GLY A C 1
ATOM 679 O O . GLY A 1 89 ? -6.770 4.536 -12.515 1.00 66.44 89 GLY A O 1
ATOM 680 N N . GLU A 1 90 ? -8.997 4.878 -12.537 1.00 52.62 90 GLU A N 1
ATOM 681 C CA . GLU A 1 90 ? -9.046 5.365 -13.917 1.00 52.62 90 GLU A CA 1
ATOM 682 C C . GLU A 1 90 ? -8.234 6.668 -14.032 1.00 52.62 90 GLU A C 1
ATOM 684 O O . GLU A 1 90 ? -8.355 7.580 -13.204 1.00 52.62 90 GLU A O 1
ATOM 689 N N . GLY A 1 91 ? -7.368 6.734 -15.046 1.00 48.53 91 GLY A N 1
ATOM 690 C CA . GLY A 1 91 ? -6.711 7.971 -15.450 1.00 48.53 91 GLY A CA 1
ATOM 691 C C . GLY A 1 91 ? -7.769 8.987 -15.880 1.00 48.53 91 GLY A C 1
ATOM 692 O O . GLY A 1 91 ? -8.626 8.676 -16.702 1.00 48.53 91 GLY A O 1
ATOM 693 N N . LEU A 1 92 ? -7.735 10.175 -15.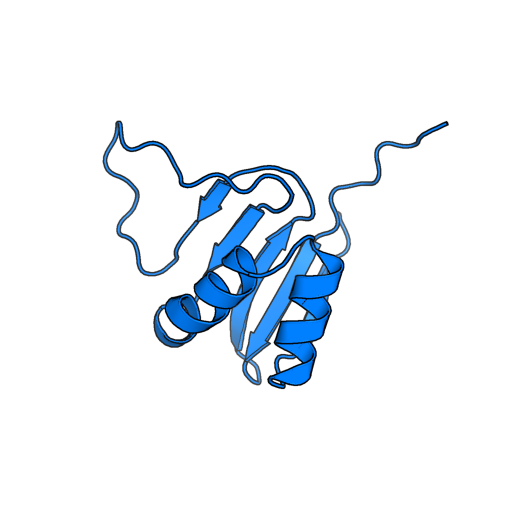274 1.00 39.72 92 LEU A N 1
ATOM 694 C CA . LEU A 1 92 ? -8.432 11.361 -15.779 1.00 39.72 92 LEU A CA 1
ATOM 695 C C . LEU A 1 92 ? -7.663 11.956 -16.956 1.00 39.72 92 LEU A C 1
ATOM 697 O O . LEU A 1 92 ? -6.420 12.071 -16.813 1.00 39.72 92 LEU A O 1
#

Sequence (92 aa):
MTQPEEPRRYQVFVGDQLALELRGESGILVSASAPPPLPGTAPVTHLFATAVFRMAENEGELGDLLREAADLDSFLEAVRDLGYRVETGEGL

Organism: NCBI:txid232089

Radius of gyration: 13.23 Å; chains: 1; bounding box: 32×31×42 Å

Foldseek 3Di:
DDPPPAFKWKFKADPPHTFKIKTQQFFFEAELPDDDPDVPDDGDTDGGMHMHGNDPVCCVVLVVLSVPDPHDVSSVVVSVVVVIDMDIDDDD

pLDDT: mean 71.78, std 14.91, range [39.72, 89.75]

Secondary structure (DSSP, 8-state):
--------EEEEEETTEEEEEEESSSEEEB-SSSPSPPTTPPPEEESS-EEEE--HHHHHHHHHHHHH-SSHHHHHHHHHHTTPEEEEE---